Protein AF-A0AAW5V8E1-F1 (afdb_monomer_lite)

Sequence (116 aa):
MQYGVERILTKYLGLWKFAGAVMYVLHEALGLPKEKMIAPIDVNEGRFLLAEIMQGGNFGQYDTRLGSKENEGKLHRYLRMSLRNLRFAKYYPTEALSEPLFRTWFALWKKIHGIR

Secondary structure (DSSP, 8-state):
---HHHHHHHHHTTTHHHHHHHHHHHHHHH---GGG-SS---HHHHHHHHHHHHHH-GGGSS--TT---TT--HHHHHHHHHHHHHTTTTT-HHHHHHHHHHHHHHHHHHHHTT--

Organism: NCBI:txid165179

pLDDT: mean 85.98, std 8.81, range [45.22, 97.62]

Foldseek 3Di:
DPQPPVCVVCVVVVNQQVLLLVQLCCCPVVVDDPVPRSHHHDPVSVVVVNVCCVQQPDLNPNHPPLDDPPPDDPVSVLVSSLVSLVVCCVPRVCRSVVVNVCVVVVVVVCVVVVND

Structure (mmCIF, N/CA/C/O backbone):
data_AF-A0AAW5V8E1-F1
#
_entry.id   AF-A0AAW5V8E1-F1
#
loop_
_atom_site.group_PDB
_atom_site.id
_atom_site.type_symbol
_atom_site.label_atom_id
_atom_site.label_alt_id
_atom_site.label_comp_id
_atom_site.label_asym_id
_atom_site.label_entity_id
_atom_site.label_seq_id
_atom_site.pdbx_PDB_ins_code
_atom_site.Cartn_x
_atom_site.Cartn_y
_atom_site.Cartn_z
_atom_site.occupancy
_atom_site.B_iso_or_equiv
_atom_site.auth_seq_id
_atom_site.auth_comp_id
_atom_site.auth_asym_id
_atom_site.auth_atom_id
_atom_site.pdbx_PDB_model_num
ATOM 1 N N . MET A 1 1 ? -8.833 5.805 26.148 1.00 45.22 1 MET A N 1
ATOM 2 C CA . MET A 1 1 ? -7.778 6.838 26.007 1.00 45.22 1 MET A CA 1
ATOM 3 C C . MET A 1 1 ? -6.537 6.323 25.242 1.00 45.22 1 MET A C 1
ATOM 5 O O . MET A 1 1 ? -5.497 6.958 25.297 1.00 45.22 1 MET A O 1
ATOM 9 N N . GLN A 1 2 ? -6.626 5.221 24.477 1.00 53.66 2 GLN A N 1
ATOM 10 C CA . GLN A 1 2 ? -5.449 4.472 23.988 1.00 53.66 2 GLN A CA 1
ATOM 11 C C . GLN A 1 2 ? -5.006 4.789 22.540 1.00 53.66 2 GLN A C 1
ATOM 13 O O . GLN A 1 2 ? -4.061 4.195 22.051 1.00 53.66 2 GLN A O 1
ATOM 18 N N . TYR A 1 3 ? -5.636 5.755 21.859 1.00 58.44 3 TYR A N 1
ATOM 19 C CA . TYR A 1 3 ? -5.422 6.008 20.419 1.00 58.44 3 TYR A CA 1
ATOM 20 C C . TYR A 1 3 ? -4.812 7.379 20.090 1.00 58.44 3 TYR A C 1
ATOM 22 O O . TYR A 1 3 ? -4.798 7.784 18.933 1.00 58.44 3 TYR A O 1
ATOM 30 N N . GLY A 1 4 ? -4.365 8.150 21.087 1.00 68.81 4 GLY A N 1
ATOM 31 C CA . GLY A 1 4 ? -3.973 9.552 20.886 1.00 68.81 4 GLY A CA 1
ATOM 32 C C . GLY A 1 4 ? -2.763 9.721 19.964 1.00 68.81 4 GLY A C 1
ATOM 33 O O . GLY A 1 4 ? -2.843 10.431 18.966 1.00 68.81 4 GLY A O 1
ATOM 34 N N . VAL A 1 5 ? -1.660 9.040 20.277 1.00 72.12 5 VAL A N 1
ATOM 35 C CA . VAL A 1 5 ? -0.370 9.227 19.590 1.00 72.12 5 VAL A CA 1
ATOM 36 C C . VAL A 1 5 ? -0.358 8.576 18.210 1.00 72.12 5 VAL A C 1
ATOM 38 O O . VAL A 1 5 ? 0.016 9.223 17.235 1.00 72.12 5 VAL A O 1
ATOM 41 N N . GLU A 1 6 ? -0.830 7.333 18.098 1.00 75.69 6 GLU A N 1
ATOM 42 C CA . GLU A 1 6 ? -0.882 6.606 16.822 1.00 75.69 6 GLU A CA 1
ATOM 43 C C . GLU A 1 6 ? -1.738 7.342 15.789 1.00 75.69 6 GLU A C 1
ATOM 45 O O . GLU A 1 6 ? -1.330 7.492 14.637 1.00 75.69 6 GLU A O 1
ATOM 50 N N . ARG A 1 7 ? -2.881 7.892 16.225 1.00 81.31 7 ARG A N 1
ATOM 51 C CA . ARG A 1 7 ? -3.763 8.731 15.406 1.00 81.31 7 ARG A CA 1
ATOM 52 C C . ARG A 1 7 ? -3.102 10.035 14.977 1.00 81.31 7 ARG A C 1
ATOM 54 O O . ARG A 1 7 ? -3.328 10.482 13.856 1.00 81.31 7 ARG A O 1
ATOM 61 N N . ILE A 1 8 ? -2.332 10.679 15.854 1.00 83.00 8 ILE A N 1
ATOM 62 C CA . ILE A 1 8 ? -1.615 11.915 15.513 1.00 83.00 8 ILE A CA 1
ATOM 63 C C . ILE A 1 8 ? -0.537 11.618 14.472 1.00 83.00 8 ILE A C 1
ATOM 65 O O . ILE A 1 8 ? -0.477 12.303 13.454 1.00 83.00 8 ILE A O 1
ATOM 69 N N . LEU A 1 9 ? 0.256 10.566 14.680 1.00 84.31 9 LEU A N 1
ATOM 70 C CA . LEU A 1 9 ? 1.335 10.187 13.775 1.00 84.31 9 LEU A CA 1
ATOM 71 C C . LEU A 1 9 ? 0.806 9.791 12.391 1.00 84.31 9 LEU A C 1
ATOM 73 O O . LEU A 1 9 ? 1.281 10.302 11.380 1.00 84.31 9 LEU A O 1
ATOM 77 N N . THR A 1 10 ? -0.218 8.937 12.326 1.00 83.94 10 THR A N 1
ATOM 78 C CA . THR A 1 10 ? -0.824 8.533 11.044 1.00 83.94 10 THR A CA 1
ATOM 79 C C . THR A 1 10 ? -1.469 9.702 10.312 1.00 83.94 10 THR A C 1
ATOM 81 O O . THR A 1 10 ? -1.410 9.751 9.089 1.00 83.94 10 THR A O 1
ATOM 84 N N . LYS A 1 11 ? -2.046 10.678 11.020 1.00 84.56 11 LYS A N 1
ATOM 85 C CA . LYS A 1 11 ? -2.544 11.908 10.389 1.00 84.56 11 LYS A CA 1
ATOM 86 C C . LYS A 1 11 ? -1.419 12.810 9.893 1.00 84.56 11 LYS A C 1
ATOM 88 O O . LYS A 1 11 ? -1.515 13.309 8.779 1.00 84.56 11 LYS A O 1
ATOM 93 N N . TYR A 1 12 ? -0.367 12.991 10.689 1.00 86.12 12 TYR A N 1
ATOM 94 C CA . TYR A 1 12 ? 0.798 13.795 10.320 1.00 86.12 12 TYR A CA 1
ATOM 95 C C . TYR A 1 12 ? 1.492 13.251 9.064 1.00 86.12 12 TYR A C 1
ATOM 97 O O . TYR A 1 12 ? 1.871 14.016 8.186 1.00 86.12 12 TYR A O 1
ATOM 105 N N . LEU A 1 13 ? 1.583 11.924 8.946 1.00 85.44 13 LEU A N 1
ATOM 106 C CA . LEU A 1 13 ? 2.161 11.243 7.787 1.00 85.44 13 LEU A CA 1
ATOM 107 C C . LEU A 1 13 ? 1.194 11.106 6.594 1.00 85.44 13 LEU A C 1
ATOM 109 O O . LEU A 1 13 ? 1.595 10.580 5.563 1.00 85.44 13 LEU A O 1
ATOM 113 N N . GLY A 1 14 ? -0.071 11.529 6.714 1.00 84.94 14 GLY A N 1
ATOM 114 C CA . GLY A 1 14 ? -1.090 11.367 5.662 1.00 84.94 14 GLY A CA 1
ATOM 115 C C . GLY A 1 14 ? -1.694 9.957 5.541 1.00 84.94 14 GLY A C 1
ATOM 116 O O . GLY A 1 14 ? -2.601 9.736 4.744 1.00 84.94 14 GLY A O 1
ATOM 117 N N . LEU A 1 15 ? -1.278 9.021 6.395 1.00 88.94 15 LEU A N 1
ATOM 118 C CA . LEU A 1 15 ? -1.635 7.600 6.357 1.00 88.94 15 LEU A CA 1
ATOM 119 C C . LEU A 1 15 ? -3.008 7.268 6.955 1.00 88.94 15 LEU A C 1
ATOM 121 O O . LEU A 1 15 ? -3.426 6.115 6.912 1.00 88.94 15 LEU A O 1
ATOM 125 N N . TRP A 1 16 ? -3.727 8.232 7.537 1.00 89.81 16 TRP A N 1
ATOM 126 C CA . TRP A 1 16 ? -4.985 7.959 8.251 1.00 89.81 16 TRP A CA 1
ATOM 127 C C . TRP A 1 16 ? -6.038 7.261 7.376 1.00 89.81 16 TRP A C 1
ATOM 129 O O . TRP A 1 16 ? -6.719 6.339 7.822 1.00 89.81 16 TRP A O 1
ATOM 139 N N . LYS A 1 17 ? -6.132 7.671 6.108 1.00 89.31 17 LYS A N 1
ATOM 140 C CA . LYS A 1 17 ? -7.047 7.082 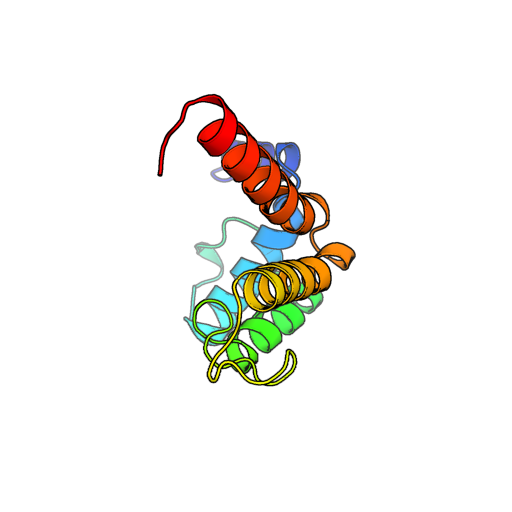5.127 1.00 89.31 17 LYS A CA 1
ATOM 141 C C . LYS A 1 17 ? -6.635 5.654 4.750 1.00 89.31 17 LYS A C 1
ATOM 143 O O . LYS A 1 17 ? -7.467 4.753 4.721 1.00 89.31 17 LYS A O 1
ATOM 148 N N . PHE A 1 18 ? -5.338 5.443 4.522 1.00 90.94 18 PHE A N 1
ATOM 149 C CA . PHE A 1 18 ? -4.777 4.122 4.240 1.00 90.94 18 PHE A CA 1
ATOM 150 C C . PHE A 1 18 ? -4.964 3.163 5.422 1.00 90.94 18 PHE A C 1
ATOM 152 O O . PHE A 1 18 ? -5.370 2.020 5.236 1.00 90.94 18 PHE A O 1
ATOM 159 N N . ALA A 1 19 ? -4.756 3.643 6.651 1.00 93.31 19 ALA A N 1
ATOM 160 C CA . ALA A 1 19 ? -4.978 2.863 7.861 1.00 93.31 19 ALA A CA 1
ATOM 161 C C . ALA A 1 19 ? -6.427 2.360 7.950 1.00 93.31 19 ALA A C 1
ATOM 163 O O . ALA A 1 19 ? -6.634 1.182 8.226 1.00 93.31 19 ALA A O 1
ATOM 164 N N . GLY A 1 20 ? -7.424 3.198 7.643 1.00 94.38 20 GLY A N 1
ATOM 165 C CA . GLY A 1 20 ? -8.831 2.777 7.609 1.00 94.38 20 GLY A CA 1
ATOM 166 C C . GLY A 1 20 ? -9.128 1.693 6.564 1.00 94.38 20 GLY A C 1
ATOM 167 O O . GLY A 1 20 ? -9.869 0.749 6.851 1.00 94.38 20 GLY A O 1
ATOM 168 N N . ALA A 1 21 ? -8.498 1.770 5.388 1.00 95.75 21 ALA A N 1
ATOM 169 C CA . ALA A 1 21 ? -8.589 0.736 4.356 1.00 95.75 21 ALA A CA 1
ATOM 170 C C . ALA A 1 21 ? -7.955 -0.591 4.807 1.00 95.75 21 ALA A C 1
ATOM 172 O O . ALA A 1 21 ? -8.525 -1.662 4.606 1.00 95.75 21 ALA A O 1
ATOM 173 N N . VAL A 1 22 ? -6.795 -0.531 5.470 1.00 95.50 22 VAL A N 1
ATOM 174 C CA . VAL A 1 22 ? -6.140 -1.714 6.047 1.00 95.50 22 VAL A CA 1
ATOM 175 C C . VAL A 1 22 ? -7.006 -2.327 7.147 1.00 95.50 22 VAL A C 1
ATOM 177 O O . VAL A 1 22 ? -7.158 -3.545 7.176 1.00 95.50 22 VAL A O 1
ATOM 180 N N . MET A 1 23 ? -7.635 -1.519 8.009 1.00 96.94 23 MET A N 1
ATOM 181 C CA . MET A 1 23 ? -8.545 -2.031 9.043 1.00 96.94 23 MET A CA 1
ATOM 182 C C . MET A 1 23 ? -9.723 -2.805 8.441 1.00 96.94 23 MET A C 1
ATOM 184 O O . MET A 1 23 ? -10.092 -3.842 8.986 1.00 96.94 23 MET A O 1
ATOM 188 N N . TYR A 1 24 ? -10.268 -2.362 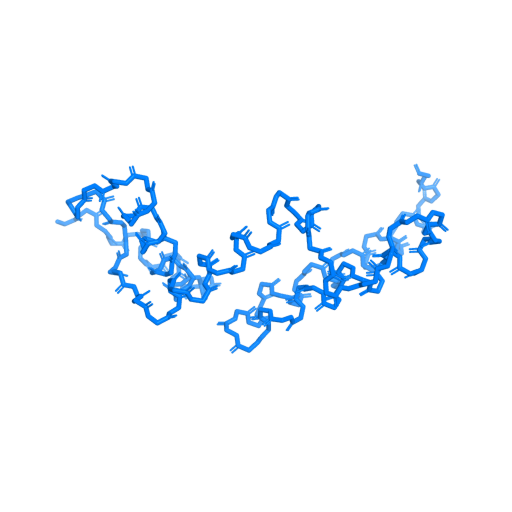7.301 1.00 97.38 24 TYR A N 1
ATOM 189 C CA . TYR A 1 24 ? -11.274 -3.130 6.559 1.00 97.38 24 TYR A CA 1
ATOM 190 C C . TYR A 1 24 ? -10.733 -4.494 6.116 1.00 97.38 24 TYR A C 1
ATOM 192 O O . TYR A 1 24 ? -11.351 -5.515 6.391 1.00 97.38 24 TYR A O 1
ATOM 200 N N . VAL A 1 25 ? -9.563 -4.531 5.466 1.00 97.38 25 VAL A N 1
ATOM 201 C CA . VAL A 1 25 ? -8.958 -5.785 4.982 1.00 97.38 25 VAL A CA 1
ATOM 202 C C . VAL A 1 25 ? -8.696 -6.752 6.136 1.00 97.38 25 VAL A C 1
ATOM 204 O O . VAL A 1 25 ? -9.030 -7.929 6.038 1.00 97.38 25 VAL A O 1
ATOM 2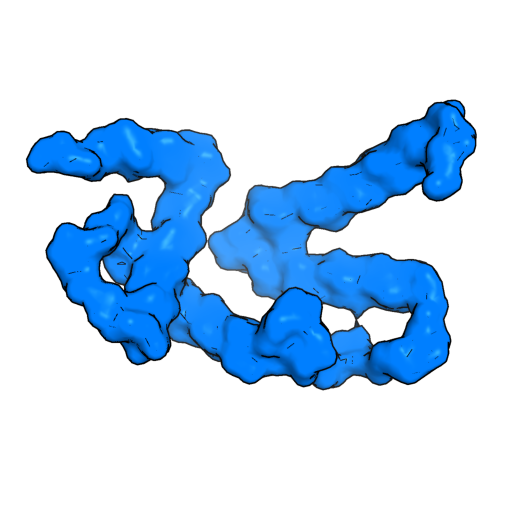07 N N . LEU A 1 26 ? -8.128 -6.266 7.243 1.00 97.62 26 LEU A N 1
ATOM 208 C CA . LEU A 1 26 ? -7.851 -7.091 8.419 1.00 97.62 26 LEU A CA 1
ATOM 209 C C . LEU A 1 26 ? -9.142 -7.614 9.064 1.00 97.62 26 LEU A C 1
ATOM 211 O O . LEU A 1 26 ? -9.171 -8.756 9.517 1.00 97.62 26 LEU A O 1
ATOM 215 N N . HIS A 1 27 ? -10.204 -6.806 9.100 1.00 97.31 27 HIS A N 1
ATOM 216 C CA . HIS A 1 27 ? -11.500 -7.228 9.627 1.00 97.31 27 HIS A CA 1
ATOM 217 C C . HIS A 1 27 ? -12.144 -8.304 8.750 1.00 97.31 27 HIS A C 1
ATOM 219 O O . HIS A 1 27 ? -12.482 -9.376 9.243 1.00 97.31 27 HIS A O 1
ATOM 225 N N . GLU A 1 28 ? -12.263 -8.035 7.452 1.00 97.12 28 GLU A N 1
ATOM 226 C CA . GLU A 1 28 ? -13.018 -8.871 6.517 1.00 97.12 28 GLU A CA 1
ATOM 227 C C . GLU A 1 28 ? -12.269 -10.147 6.122 1.00 97.12 28 GLU A C 1
ATOM 229 O O . GLU A 1 28 ? -12.875 -11.210 6.031 1.00 97.12 28 GLU A O 1
ATOM 234 N N . ALA A 1 29 ? -10.956 -10.067 5.881 1.00 96.25 29 ALA A N 1
ATOM 235 C CA . ALA A 1 29 ? -10.177 -11.206 5.394 1.00 96.25 29 ALA A CA 1
ATOM 236 C C . ALA A 1 29 ? -9.507 -12.006 6.520 1.00 96.25 29 ALA A C 1
ATOM 238 O O . ALA A 1 29 ? -9.298 -13.207 6.365 1.00 96.25 29 ALA A O 1
ATOM 239 N N . LEU A 1 30 ? -9.149 -11.356 7.635 1.00 96.25 30 LEU A N 1
ATOM 240 C CA . LEU A 1 30 ? -8.398 -11.982 8.735 1.00 96.25 30 LEU A CA 1
ATOM 241 C C . LEU A 1 30 ? -9.178 -12.043 10.058 1.00 96.25 30 LEU A C 1
ATOM 243 O O . LEU A 1 30 ? -8.644 -12.533 11.052 1.00 96.25 30 LEU A O 1
ATOM 247 N N . GLY A 1 31 ? -10.424 -11.560 10.093 1.00 96.50 31 GLY A N 1
ATOM 248 C CA . GLY A 1 31 ? -11.284 -11.641 11.274 1.00 96.50 31 GLY A CA 1
ATOM 249 C C . GLY A 1 31 ? -10.843 -10.756 12.442 1.00 96.50 31 GLY A C 1
ATOM 250 O O . GLY A 1 31 ? -11.134 -11.083 13.593 1.00 96.50 31 GLY A O 1
ATOM 251 N N . LEU A 1 32 ? -10.122 -9.654 12.189 1.00 97.00 32 LEU A N 1
ATOM 252 C CA . LEU A 1 32 ? -9.679 -8.738 13.245 1.00 97.00 32 LEU A CA 1
ATOM 253 C C . LEU A 1 32 ? -10.893 -8.161 14.008 1.00 97.00 32 LEU A C 1
ATOM 255 O O . LEU A 1 32 ? -11.724 -7.488 13.391 1.00 97.00 32 LEU A O 1
ATOM 259 N N . PRO A 1 33 ? -11.001 -8.356 15.337 1.00 95.50 33 PRO A N 1
ATOM 260 C CA . PRO A 1 33 ? -12.084 -7.781 16.134 1.00 95.50 33 PRO A CA 1
ATOM 261 C C . PRO A 1 33 ? -12.051 -6.248 16.142 1.00 95.50 33 PRO A C 1
ATOM 263 O O . PRO A 1 33 ? -10.975 -5.642 16.123 1.00 95.50 33 PRO A O 1
ATOM 266 N N . LYS A 1 34 ? -13.225 -5.606 16.214 1.00 91.88 34 LYS A N 1
ATOM 267 C CA . LYS A 1 34 ? -13.353 -4.137 16.147 1.00 91.88 34 LYS A CA 1
ATOM 268 C C . LYS A 1 34 ? -12.660 -3.427 17.307 1.00 91.88 34 LYS A C 1
ATOM 270 O O . LYS A 1 34 ? -12.182 -2.307 17.163 1.00 91.88 34 LYS A O 1
ATOM 275 N N . GLU A 1 35 ? -12.544 -4.105 18.438 1.00 92.06 35 GLU A N 1
ATOM 276 C CA . GLU A 1 35 ? -11.934 -3.602 19.666 1.00 92.06 35 GLU A CA 1
ATOM 277 C C . GLU A 1 35 ? -10.413 -3.453 19.530 1.00 92.06 35 GLU A C 1
ATOM 279 O O . GLU A 1 35 ? -9.798 -2.723 20.304 1.00 92.06 35 GLU A O 1
ATOM 284 N N . LYS A 1 36 ? -9.806 -4.127 18.541 1.00 91.81 36 LYS A N 1
ATOM 285 C CA . LYS A 1 36 ? -8.367 -4.079 18.242 1.00 91.81 36 LYS A CA 1
ATOM 286 C C . LYS A 1 36 ? -8.014 -3.095 17.121 1.00 91.81 36 LYS A C 1
ATOM 288 O O . LYS A 1 36 ? -6.873 -3.076 16.666 1.00 91.81 36 LYS A O 1
ATOM 293 N N . MET A 1 37 ? -8.976 -2.310 16.636 1.00 91.12 37 MET A N 1
ATOM 294 C CA . MET A 1 37 ? -8.757 -1.380 15.530 1.00 91.12 37 MET A CA 1
ATOM 295 C C . MET A 1 37 ? -8.049 -0.108 15.990 1.00 91.12 37 MET A C 1
ATOM 297 O O . MET A 1 37 ? -8.506 0.573 16.902 1.00 91.12 37 MET A O 1
ATOM 301 N N . ILE A 1 38 ? -6.973 0.256 15.292 1.00 90.88 38 ILE A N 1
ATOM 302 C CA . ILE A 1 38 ? -6.215 1.498 15.538 1.00 90.88 38 ILE A CA 1
ATOM 303 C C . ILE A 1 38 ? -6.778 2.705 14.768 1.00 90.88 38 ILE A C 1
ATOM 305 O O . ILE A 1 38 ? -6.467 3.858 15.068 1.00 90.88 38 ILE A O 1
ATOM 309 N N . ALA A 1 39 ? -7.627 2.442 13.773 1.00 91.62 39 ALA A N 1
ATOM 310 C CA . ALA A 1 39 ? -8.323 3.429 12.959 1.00 91.62 39 ALA A CA 1
ATOM 311 C C . ALA A 1 39 ? -9.762 2.953 12.683 1.00 91.62 39 ALA A C 1
ATOM 313 O O . ALA A 1 39 ? -10.015 1.748 12.664 1.00 91.62 39 ALA A O 1
ATOM 314 N N . PRO A 1 40 ? -10.729 3.859 12.467 1.00 92.69 40 PRO A N 1
ATOM 315 C CA . PRO A 1 40 ? -12.052 3.459 12.006 1.00 92.69 40 PRO A CA 1
ATOM 316 C C . PRO A 1 40 ? -11.953 2.797 10.626 1.00 92.69 40 PRO A C 1
ATOM 318 O O . PRO A 1 40 ? -11.156 3.218 9.788 1.00 92.69 40 PRO A O 1
ATOM 321 N N . ILE A 1 41 ? -12.780 1.779 10.394 1.00 95.44 41 ILE A N 1
ATOM 322 C CA . ILE A 1 41 ? -12.878 1.103 9.096 1.00 95.44 41 ILE A CA 1
ATOM 323 C C . ILE A 1 41 ? -13.337 2.097 8.026 1.00 95.44 41 ILE A C 1
ATOM 325 O O . ILE A 1 41 ? -14.356 2.767 8.201 1.00 95.44 41 ILE A O 1
ATOM 329 N N . ASP A 1 42 ? -12.639 2.115 6.890 1.00 95.38 42 ASP A N 1
ATOM 330 C CA . ASP A 1 42 ? -13.119 2.740 5.656 1.00 95.38 42 ASP A CA 1
ATOM 331 C C . ASP A 1 42 ? -13.514 1.647 4.657 1.00 95.38 42 ASP A C 1
ATOM 333 O O . ASP A 1 42 ? -12.666 0.965 4.083 1.00 95.38 42 ASP A O 1
ATOM 337 N N . VAL A 1 43 ? -14.821 1.455 4.472 1.00 95.44 43 VAL A N 1
ATOM 338 C CA . VAL A 1 43 ? -15.365 0.380 3.628 1.00 95.44 43 VAL A CA 1
ATOM 339 C C . VAL A 1 43 ? -15.068 0.610 2.148 1.00 95.44 43 VAL A C 1
ATOM 341 O O . VAL A 1 43 ? -14.792 -0.346 1.426 1.00 95.44 43 VAL A O 1
ATOM 344 N N . ASN A 1 44 ? -15.123 1.856 1.676 1.00 94.12 44 ASN A N 1
ATOM 345 C CA . ASN A 1 44 ? -14.944 2.155 0.255 1.00 94.12 44 ASN A CA 1
ATOM 346 C C . ASN A 1 44 ? -13.489 1.926 -0.153 1.00 94.12 44 ASN A C 1
ATOM 348 O O . ASN A 1 44 ? -13.205 1.214 -1.117 1.00 94.12 44 ASN A O 1
ATOM 352 N N . GLU A 1 45 ? -12.572 2.484 0.631 1.00 93.69 45 GLU A N 1
ATOM 353 C CA . GLU A 1 45 ? -11.136 2.325 0.423 1.00 93.69 45 GLU A CA 1
ATOM 354 C C . GLU A 1 45 ? -10.689 0.887 0.690 1.00 93.69 45 GLU A C 1
ATOM 356 O O . GLU A 1 45 ? -9.885 0.326 -0.050 1.00 93.69 45 GLU A O 1
ATOM 361 N N . GLY A 1 46 ? -11.267 0.254 1.708 1.00 95.56 46 GLY A N 1
ATOM 362 C CA . GLY A 1 46 ? -11.010 -1.129 2.065 1.00 95.56 46 GLY A CA 1
ATOM 363 C C . GLY A 1 46 ? -11.407 -2.129 0.985 1.00 95.56 46 GLY A C 1
ATOM 364 O O . GLY A 1 46 ? -10.635 -3.037 0.682 1.00 95.56 46 GLY A O 1
ATOM 365 N N . ARG A 1 47 ? -12.579 -1.958 0.359 1.00 95.88 47 ARG A N 1
ATOM 366 C CA . ARG A 1 47 ? -13.005 -2.794 -0.778 1.00 95.88 47 ARG A CA 1
ATOM 367 C C . ARG A 1 47 ? -12.064 -2.648 -1.963 1.00 95.88 47 ARG A C 1
ATOM 369 O O . ARG A 1 47 ? -11.697 -3.654 -2.566 1.00 95.88 47 ARG A O 1
ATOM 376 N N . PHE A 1 48 ? -11.663 -1.416 -2.274 1.00 93.12 48 PHE A N 1
ATOM 377 C CA . PHE A 1 48 ? -10.680 -1.151 -3.319 1.00 93.12 48 PHE A CA 1
ATOM 378 C C . PHE A 1 48 ? -9.341 -1.839 -3.010 1.00 93.12 48 PHE A C 1
ATOM 380 O O . PHE A 1 48 ? -8.822 -2.578 -3.845 1.00 93.12 48 PHE A O 1
ATOM 387 N N . LEU A 1 49 ? -8.821 -1.670 -1.791 1.00 93.50 49 LEU A N 1
ATOM 388 C CA . LEU A 1 49 ? -7.563 -2.277 -1.366 1.00 93.50 49 LEU A CA 1
ATOM 389 C C . LEU A 1 49 ? -7.627 -3.810 -1.395 1.00 93.50 49 LEU A C 1
ATOM 391 O O . LEU A 1 49 ? -6.707 -4.451 -1.898 1.00 93.50 49 LEU A O 1
ATOM 395 N N . LEU A 1 50 ? -8.716 -4.402 -0.898 1.00 95.00 50 LEU A N 1
ATOM 396 C CA . LEU A 1 50 ? -8.920 -5.849 -0.924 1.00 95.00 50 LEU A CA 1
ATOM 397 C C . LEU A 1 50 ? -8.955 -6.380 -2.361 1.00 95.00 50 LEU A C 1
ATOM 399 O O . LEU A 1 50 ? -8.323 -7.392 -2.648 1.00 95.00 50 LEU A O 1
ATOM 403 N N . ALA A 1 51 ? -9.643 -5.687 -3.273 1.00 93.19 51 ALA A N 1
ATOM 404 C CA . ALA A 1 51 ? -9.675 -6.061 -4.684 1.00 93.19 51 ALA A CA 1
ATOM 405 C C . ALA A 1 51 ? -8.273 -6.021 -5.316 1.00 93.19 51 ALA A C 1
ATOM 407 O O . ALA A 1 51 ? -7.887 -6.964 -6.007 1.00 93.19 51 ALA A O 1
ATOM 408 N N . GLU A 1 52 ? -7.479 -4.986 -5.026 1.00 90.75 52 GLU A N 1
ATOM 409 C CA . GLU A 1 52 ? -6.091 -4.901 -5.493 1.00 90.75 52 GLU A CA 1
ATOM 410 C C . GLU A 1 52 ? -5.202 -6.012 -4.906 1.00 90.75 52 GLU A C 1
ATOM 412 O O . GLU A 1 52 ? -4.365 -6.555 -5.626 1.00 90.75 52 GLU A O 1
ATOM 417 N N . ILE A 1 53 ? -5.399 -6.408 -3.641 1.00 92.56 53 ILE A N 1
ATOM 418 C CA . ILE A 1 53 ? -4.685 -7.540 -3.022 1.00 92.56 53 ILE A CA 1
ATOM 419 C C . ILE A 1 53 ? -5.062 -8.857 -3.703 1.00 92.56 53 ILE A C 1
ATOM 421 O O . ILE A 1 53 ? -4.176 -9.621 -4.085 1.00 92.56 53 ILE A O 1
ATOM 425 N N . MET A 1 54 ? -6.359 -9.114 -3.887 1.00 93.25 54 MET A N 1
ATOM 426 C CA . MET A 1 54 ? -6.855 -10.348 -4.504 1.00 93.25 54 MET A CA 1
ATOM 427 C C . MET A 1 54 ? -6.400 -10.481 -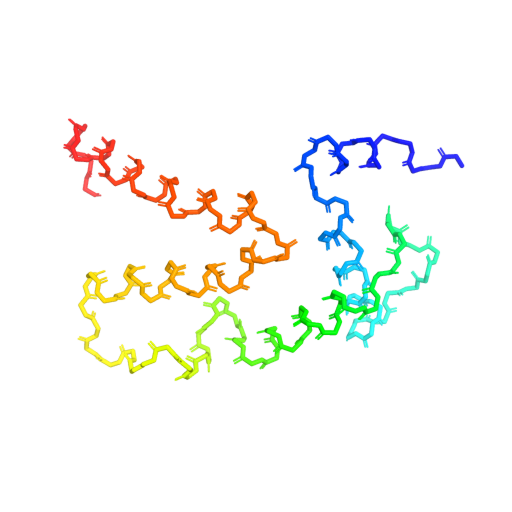5.957 1.00 93.25 54 MET A C 1
ATOM 429 O O . MET A 1 54 ? -6.069 -11.576 -6.404 1.00 93.25 54 MET A O 1
ATOM 433 N N . GLN A 1 55 ? -6.353 -9.369 -6.692 1.00 89.62 55 GLN A N 1
ATOM 434 C CA . GLN A 1 55 ? -5.955 -9.370 -8.095 1.00 89.62 55 GLN A CA 1
ATOM 435 C C . GLN A 1 55 ? -4.433 -9.338 -8.289 1.00 89.62 55 GLN A C 1
ATOM 437 O O . GLN A 1 55 ? -3.908 -9.978 -9.198 1.00 89.62 55 GLN A O 1
ATOM 442 N N . GLY A 1 56 ? -3.708 -8.573 -7.472 1.00 86.00 56 GLY A N 1
ATOM 443 C CA . GLY A 1 56 ? -2.262 -8.420 -7.605 1.00 86.00 56 GLY A CA 1
ATOM 444 C C . GLY A 1 56 ? -1.463 -9.543 -6.944 1.00 86.00 56 GLY A C 1
ATOM 445 O O . GLY A 1 56 ? -0.373 -9.897 -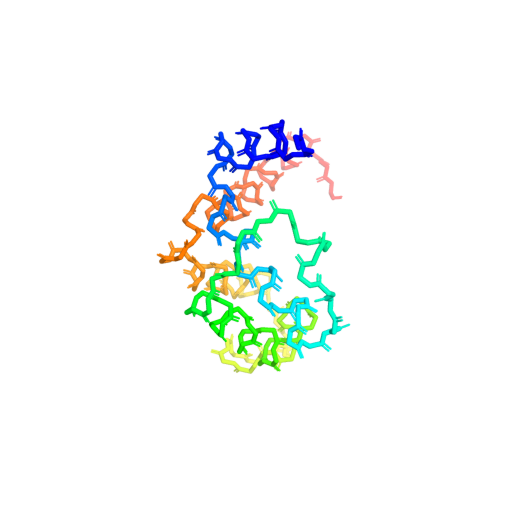7.411 1.00 86.00 56 GLY A O 1
ATOM 446 N N . GLY A 1 57 ? -1.991 -10.097 -5.852 1.00 86.19 57 GLY A N 1
ATOM 447 C CA . GLY A 1 57 ? -1.277 -10.981 -4.941 1.00 86.19 57 GLY A CA 1
ATOM 448 C C . GLY A 1 57 ? 0.036 -10.367 -4.439 1.00 86.19 57 GLY A C 1
ATOM 449 O O . GLY A 1 57 ? 0.196 -9.144 -4.394 1.00 86.19 57 GLY A O 1
ATOM 450 N N . ASN A 1 58 ? 1.005 -11.207 -4.064 1.00 85.50 58 ASN A N 1
ATOM 451 C CA . ASN A 1 58 ? 2.250 -10.745 -3.444 1.00 85.50 58 ASN A CA 1
ATOM 452 C C . ASN A 1 58 ? 3.029 -9.784 -4.365 1.00 85.50 58 ASN A C 1
ATOM 454 O O . ASN A 1 58 ? 3.553 -10.194 -5.397 1.00 85.50 58 ASN A O 1
ATOM 458 N N . PHE A 1 59 ? 3.079 -8.492 -4.029 1.00 75.81 59 PHE A N 1
ATOM 459 C CA . PHE A 1 59 ? 3.726 -7.442 -4.830 1.00 75.81 59 PHE A CA 1
ATOM 460 C C . PHE A 1 59 ? 3.328 -7.412 -6.320 1.00 75.81 59 PHE A C 1
ATOM 462 O O . PHE A 1 59 ? 4.144 -7.082 -7.187 1.00 75.81 59 PHE A O 1
ATOM 469 N N . GLY A 1 60 ? 2.079 -7.733 -6.664 1.00 79.94 60 GLY A N 1
ATOM 470 C CA . GLY A 1 60 ? 1.665 -7.761 -8.071 1.00 79.94 60 GLY A CA 1
ATOM 471 C C . GLY A 1 60 ? 2.285 -8.924 -8.856 1.00 79.94 60 GLY A C 1
ATOM 472 O O . GLY A 1 60 ? 2.317 -8.879 -10.086 1.00 79.94 60 GLY A O 1
ATOM 473 N N . GLN A 1 61 ? 2.829 -9.947 -8.184 1.00 81.38 61 GLN A N 1
ATOM 474 C CA . GLN A 1 61 ? 3.381 -11.153 -8.810 1.00 81.38 61 GLN A CA 1
ATOM 475 C C . GLN A 1 61 ? 2.342 -11.871 -9.672 1.00 81.38 61 GLN A C 1
ATOM 477 O O . GLN A 1 61 ? 2.700 -12.394 -10.726 1.00 81.38 61 GLN A O 1
ATOM 482 N N . TYR A 1 62 ? 1.071 -11.809 -9.287 1.00 83.56 62 TYR A N 1
ATOM 483 C CA . TYR A 1 62 ? -0.027 -12.448 -10.006 1.00 83.56 62 TYR A CA 1
ATOM 484 C C . TYR A 1 62 ? -0.842 -11.458 -10.850 1.00 83.56 62 TYR A C 1
ATOM 486 O O . TYR A 1 62 ? -1.711 -11.878 -11.604 1.00 83.56 62 TYR A O 1
ATOM 494 N N . ASP A 1 63 ? -0.513 -10.159 -10.808 1.00 85.44 63 ASP A N 1
ATOM 495 C CA . ASP A 1 63 ? -1.183 -9.159 -11.644 1.00 85.44 63 ASP A CA 1
ATOM 496 C C . ASP A 1 63 ? -0.854 -9.392 -13.128 1.00 85.44 63 ASP A C 1
ATOM 498 O O . ASP A 1 63 ? 0.320 -9.350 -13.522 1.00 85.44 63 ASP A O 1
ATOM 502 N N . THR A 1 64 ? -1.892 -9.621 -13.932 1.00 83.38 64 THR A N 1
ATOM 503 C CA . THR A 1 64 ? -1.836 -9.818 -15.389 1.00 83.38 64 THR A CA 1
ATOM 504 C C . THR A 1 64 ? -2.161 -8.542 -16.175 1.00 83.38 64 THR A C 1
ATOM 506 O O . THR A 1 64 ? -1.924 -8.480 -17.378 1.00 83.38 64 THR A O 1
ATOM 509 N N . ARG A 1 65 ? -2.641 -7.477 -15.512 1.00 84.88 65 ARG A N 1
ATOM 510 C CA . ARG A 1 65 ? -3.110 -6.228 -16.150 1.00 84.88 65 ARG A CA 1
ATOM 511 C C . ARG A 1 65 ? -1.986 -5.332 -16.677 1.00 84.88 65 ARG A C 1
ATOM 513 O O . ARG A 1 65 ? -2.265 -4.268 -17.221 1.00 84.88 65 ARG A O 1
ATOM 520 N N . LEU A 1 66 ? -0.730 -5.679 -16.410 1.00 77.12 66 LEU A N 1
ATOM 521 C CA . LEU A 1 66 ? 0.440 -4.834 -16.666 1.00 77.12 66 LEU A CA 1
ATOM 522 C C . LEU A 1 66 ? 1.431 -5.473 -17.657 1.00 77.12 66 LEU A C 1
ATOM 524 O O . LEU A 1 66 ? 2.591 -5.076 -17.700 1.00 77.12 66 LEU A O 1
ATOM 528 N N . GLY A 1 67 ? 0.967 -6.441 -18.452 1.00 75.06 67 GLY A N 1
ATOM 529 C CA . GLY A 1 67 ? 1.752 -7.095 -19.500 1.00 75.06 67 GLY A CA 1
ATOM 530 C C . GLY A 1 67 ? 2.493 -8.355 -19.041 1.00 75.06 67 GLY A C 1
ATOM 531 O O . GLY A 1 67 ? 2.514 -8.697 -17.856 1.00 75.06 67 GLY A O 1
ATOM 532 N N . SER A 1 68 ? 3.082 -9.061 -20.012 1.00 76.31 68 SER A N 1
ATOM 533 C CA . SER A 1 68 ? 3.851 -10.284 -19.757 1.00 76.31 68 SER A CA 1
ATOM 534 C C . SER A 1 68 ? 5.130 -9.985 -18.972 1.00 76.31 68 SER A C 1
ATOM 536 O O . SER A 1 68 ? 5.815 -8.990 -19.215 1.00 76.31 68 SER A O 1
ATOM 538 N N . LYS A 1 69 ? 5.449 -10.876 -18.029 1.00 78.44 69 LYS A N 1
ATOM 539 C CA . LYS A 1 69 ? 6.688 -10.857 -17.232 1.00 78.44 69 LYS A CA 1
ATOM 540 C C . LYS A 1 69 ? 7.786 -11.713 -17.866 1.00 78.44 69 LYS A C 1
ATOM 542 O O . LYS A 1 69 ? 8.914 -11.717 -17.378 1.00 78.44 69 LYS A O 1
ATOM 547 N N . GLU A 1 70 ? 7.465 -12.441 -18.933 1.00 78.00 70 GLU A N 1
ATOM 548 C CA . GLU A 1 70 ? 8.409 -13.305 -19.635 1.00 78.00 70 GLU A CA 1
ATOM 549 C C . GLU A 1 70 ? 9.445 -12.461 -20.382 1.00 78.00 70 GLU A C 1
ATOM 551 O O . GLU A 1 70 ? 9.096 -11.525 -21.099 1.00 78.00 70 GLU A O 1
ATOM 556 N N . ASN A 1 71 ? 10.731 -12.777 -20.190 1.00 80.06 71 ASN A N 1
ATOM 557 C CA . ASN A 1 71 ? 11.864 -12.073 -20.806 1.00 80.06 71 ASN A CA 1
ATOM 558 C C . ASN A 1 71 ? 11.832 -10.537 -20.625 1.00 80.06 71 ASN A C 1
ATOM 560 O O . ASN A 1 71 ? 12.285 -9.778 -21.483 1.00 80.06 71 ASN A O 1
ATOM 564 N N . GLU A 1 72 ? 11.299 -10.063 -19.494 1.00 83.25 72 GLU A N 1
ATOM 565 C CA . GLU A 1 72 ? 11.098 -8.638 -19.240 1.00 83.25 72 GLU A CA 1
ATOM 566 C C . GLU A 1 72 ? 12.427 -7.870 -19.064 1.00 83.25 72 GLU A C 1
ATOM 568 O O . GLU A 1 72 ? 13.224 -8.134 -18.161 1.00 83.25 72 GLU A O 1
ATOM 573 N N . GLY A 1 73 ? 12.646 -6.847 -19.899 1.00 84.19 73 GLY A N 1
ATOM 574 C CA . GLY A 1 73 ? 13.785 -5.933 -19.779 1.00 84.19 73 GLY A CA 1
ATOM 575 C C . GLY A 1 73 ? 13.701 -5.007 -18.554 1.00 84.19 73 GLY A C 1
ATOM 576 O O . GLY A 1 73 ? 12.621 -4.684 -18.061 1.00 84.19 73 GLY A O 1
ATOM 577 N N . LYS A 1 74 ? 14.852 -4.501 -18.080 1.00 83.38 74 LYS A N 1
ATOM 578 C CA . LYS A 1 74 ? 14.942 -3.650 -16.868 1.00 83.38 74 LYS A CA 1
ATOM 579 C C . LYS A 1 74 ? 14.051 -2.402 -16.923 1.00 83.38 74 LYS A C 1
ATOM 581 O O . LYS A 1 74 ? 13.462 -2.037 -15.908 1.00 83.38 74 LYS A O 1
ATOM 586 N N . LEU A 1 75 ? 13.957 -1.761 -18.090 1.00 82.06 75 LEU A N 1
ATOM 587 C CA . LEU A 1 75 ? 13.127 -0.571 -18.287 1.00 82.06 75 LEU A CA 1
ATOM 588 C C . LEU A 1 75 ? 11.634 -0.909 -18.235 1.00 82.06 75 LEU A C 1
ATOM 590 O O . LEU A 1 75 ? 10.889 -0.232 -17.534 1.00 82.06 75 LEU A O 1
ATOM 594 N N . HIS A 1 76 ? 11.217 -1.979 -18.920 1.00 83.38 76 HIS A N 1
ATOM 595 C CA . HIS A 1 76 ? 9.830 -2.441 -18.887 1.00 83.38 76 HIS A CA 1
ATOM 596 C C . HIS A 1 76 ? 9.419 -2.797 -17.454 1.00 83.38 76 HIS A C 1
ATOM 598 O O . HIS A 1 76 ? 8.439 -2.249 -16.960 1.00 83.38 76 HIS A O 1
ATOM 604 N N . ARG A 1 77 ? 10.259 -3.546 -16.724 1.00 83.31 77 ARG A N 1
ATOM 605 C CA . ARG A 1 77 ? 10.042 -3.850 -15.302 1.00 83.31 77 ARG A CA 1
ATOM 606 C C . ARG A 1 77 ? 9.894 -2.596 -14.448 1.00 83.31 77 ARG A C 1
ATOM 608 O O . ARG A 1 77 ? 9.004 -2.537 -13.602 1.00 83.31 77 ARG A O 1
ATOM 615 N N . TYR A 1 78 ? 10.766 -1.608 -14.643 1.00 82.38 78 TYR A N 1
ATOM 616 C CA . TYR A 1 78 ? 10.713 -0.352 -13.899 1.00 82.38 78 TYR A CA 1
ATOM 617 C C . TYR A 1 78 ? 9.389 0.384 -14.148 1.00 82.38 78 TYR A C 1
ATOM 619 O O . TYR A 1 78 ? 8.667 0.670 -13.195 1.00 82.38 78 TYR A O 1
ATOM 627 N N . LEU A 1 79 ? 9.029 0.605 -15.417 1.00 81.94 79 LEU A N 1
ATOM 628 C CA . LEU A 1 79 ? 7.786 1.279 -15.796 1.00 81.94 79 LEU A CA 1
ATOM 629 C C . LEU A 1 79 ? 6.558 0.512 -15.307 1.00 81.94 79 LEU A C 1
ATOM 631 O O . LEU A 1 79 ? 5.650 1.111 -14.742 1.00 81.94 79 LEU A O 1
ATOM 635 N N . ARG A 1 80 ? 6.554 -0.816 -15.443 1.00 85.56 80 ARG A N 1
ATOM 636 C CA . ARG A 1 80 ? 5.483 -1.693 -14.972 1.00 85.56 80 ARG A CA 1
ATOM 637 C C . ARG A 1 80 ? 5.253 -1.556 -13.468 1.00 85.56 80 ARG A C 1
ATOM 639 O O . ARG A 1 80 ? 4.116 -1.417 -13.022 1.00 85.56 80 ARG A O 1
ATOM 646 N N . MET A 1 81 ? 6.329 -1.577 -12.679 1.00 81.56 81 MET A N 1
ATOM 647 C CA . MET A 1 81 ? 6.258 -1.405 -11.225 1.00 81.56 81 MET A CA 1
ATOM 648 C C . MET A 1 81 ? 5.788 0.002 -10.835 1.00 81.56 81 MET A C 1
ATOM 650 O O . MET A 1 81 ? 4.967 0.132 -9.930 1.00 81.56 81 MET A O 1
ATOM 654 N N . SER A 1 82 ? 6.251 1.039 -11.535 1.00 79.88 82 SER A N 1
ATOM 655 C CA . SER A 1 82 ? 5.821 2.419 -11.290 1.00 79.88 82 SER A CA 1
ATOM 656 C C . SER A 1 82 ? 4.354 2.647 -11.669 1.00 79.88 82 SER A C 1
ATOM 658 O O . SER A 1 82 ? 3.603 3.202 -10.873 1.00 79.88 82 SER A O 1
ATOM 660 N N . LEU A 1 83 ? 3.902 2.149 -12.825 1.00 79.62 83 LEU A N 1
ATOM 661 C CA . LEU A 1 83 ? 2.505 2.232 -13.270 1.00 79.62 83 LEU A CA 1
ATOM 662 C C . LEU A 1 83 ? 1.551 1.496 -12.325 1.00 79.62 83 LEU A C 1
ATOM 664 O O . LEU A 1 83 ? 0.458 1.991 -12.056 1.00 79.62 83 LEU A O 1
ATOM 668 N N . ARG A 1 84 ? 1.970 0.349 -11.773 1.00 81.69 84 ARG A N 1
ATOM 669 C CA . ARG A 1 84 ? 1.223 -0.349 -10.716 1.00 81.69 84 ARG A CA 1
ATOM 670 C C . ARG A 1 84 ? 0.976 0.569 -9.524 1.00 81.69 84 ARG A C 1
ATOM 672 O O . ARG A 1 84 ? -0.151 0.670 -9.056 1.00 81.69 84 ARG A O 1
ATOM 679 N N . ASN A 1 85 ? 2.018 1.238 -9.041 1.00 78.56 85 ASN A N 1
ATOM 680 C CA . ASN A 1 85 ? 1.907 2.083 -7.856 1.00 78.56 85 ASN A CA 1
ATOM 681 C C . ASN A 1 85 ? 1.108 3.357 -8.136 1.00 78.56 85 ASN A C 1
ATOM 683 O O . ASN A 1 85 ? 0.347 3.790 -7.279 1.00 78.56 85 ASN A O 1
ATOM 687 N N . LEU A 1 86 ? 1.179 3.896 -9.357 1.00 78.38 86 LEU A N 1
ATOM 688 C CA . LEU A 1 86 ? 0.362 5.039 -9.769 1.00 78.38 86 LEU A CA 1
ATOM 689 C C . LEU A 1 86 ? -1.149 4.755 -9.748 1.00 78.38 86 LEU A C 1
ATOM 691 O O . LEU A 1 86 ? -1.924 5.695 -9.605 1.00 78.38 86 LEU A O 1
ATOM 695 N N . ARG A 1 87 ? -1.600 3.493 -9.799 1.00 77.62 87 ARG A N 1
ATOM 696 C CA . ARG A 1 87 ? -3.027 3.163 -9.592 1.00 77.62 87 ARG A CA 1
ATOM 697 C C . ARG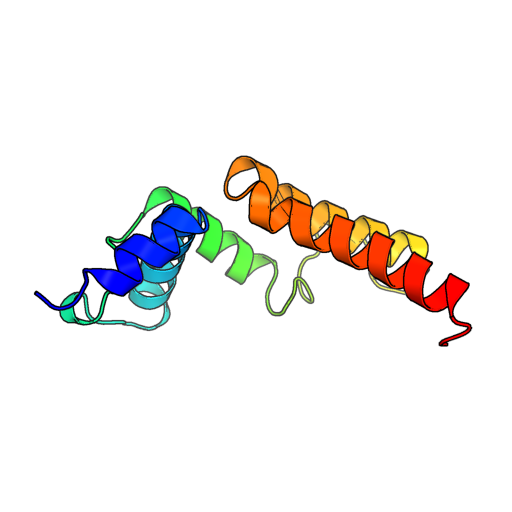 A 1 87 ? -3.518 3.551 -8.199 1.00 77.62 87 ARG A C 1
ATOM 699 O O . ARG A 1 87 ? -4.673 3.936 -8.040 1.00 77.62 87 ARG A O 1
ATOM 706 N N . PHE A 1 88 ? -2.625 3.525 -7.213 1.00 80.38 88 PHE A N 1
ATOM 707 C CA . PHE A 1 88 ? -2.910 4.005 -5.869 1.00 80.38 88 PHE A CA 1
ATOM 708 C C . PHE A 1 88 ? -2.825 5.526 -5.761 1.00 80.38 88 PHE A C 1
ATOM 710 O O . PHE A 1 88 ? -3.334 6.060 -4.789 1.00 80.38 88 PHE A O 1
ATOM 717 N N . ALA A 1 89 ? -2.273 6.252 -6.741 1.00 80.62 89 ALA A N 1
ATOM 718 C CA . ALA A 1 89 ? -2.048 7.695 -6.620 1.00 80.62 89 ALA A CA 1
ATOM 719 C C . ALA A 1 89 ? -3.341 8.502 -6.434 1.00 80.62 89 ALA A C 1
ATOM 721 O O . ALA A 1 89 ? -3.328 9.531 -5.765 1.00 80.62 89 ALA A O 1
ATOM 722 N N . LYS A 1 90 ? -4.473 8.021 -6.966 1.00 79.25 90 LYS A N 1
ATOM 723 C CA . LYS A 1 90 ? -5.787 8.642 -6.733 1.00 79.25 90 LYS A CA 1
ATOM 724 C C . LYS A 1 90 ? -6.216 8.572 -5.261 1.00 79.25 90 LYS A C 1
ATOM 726 O O . LYS A 1 90 ? -6.941 9.444 -4.789 1.00 79.25 90 LYS A O 1
ATOM 731 N N . TYR A 1 91 ? -5.796 7.528 -4.555 1.00 77.81 91 TYR A N 1
ATOM 732 C CA . TYR A 1 91 ? -6.242 7.213 -3.201 1.00 77.81 91 TYR A CA 1
ATOM 733 C C . TYR A 1 91 ? -5.193 7.569 -2.136 1.00 77.81 91 TYR A C 1
ATOM 735 O O . TYR A 1 91 ? -5.567 8.061 -1.071 1.00 77.81 91 TYR A O 1
ATOM 743 N N . TYR A 1 92 ? -3.911 7.386 -2.470 1.00 80.81 92 TYR A N 1
ATOM 744 C CA . TYR A 1 92 ? -2.708 7.488 -1.636 1.00 80.81 92 TYR A CA 1
ATOM 745 C C . TYR A 1 92 ? -1.555 8.133 -2.446 1.00 80.81 92 TYR A C 1
ATOM 747 O O . TYR A 1 92 ? -0.608 7.452 -2.857 1.00 80.81 92 TYR A O 1
ATOM 755 N N . PRO A 1 93 ? -1.655 9.430 -2.800 1.00 79.56 93 PRO A N 1
ATOM 756 C CA . PRO A 1 93 ? -0.716 10.086 -3.715 1.00 79.56 93 PRO A CA 1
ATOM 757 C C . PRO A 1 93 ? 0.710 10.160 -3.166 1.00 79.56 93 PRO A C 1
ATOM 759 O O . PRO A 1 93 ? 1.662 9.909 -3.904 1.00 79.56 93 PRO A O 1
ATOM 762 N N . THR A 1 94 ? 0.869 10.473 -1.879 1.00 80.50 94 THR A N 1
ATOM 763 C CA . THR A 1 94 ? 2.183 10.589 -1.232 1.00 80.50 94 THR A CA 1
ATOM 764 C C . THR A 1 94 ? 2.921 9.253 -1.278 1.00 80.50 94 THR A C 1
ATOM 766 O O . THR A 1 94 ? 4.085 9.178 -1.668 1.00 80.50 94 THR A O 1
ATOM 769 N N . GLU A 1 95 ? 2.218 8.175 -0.956 1.00 79.56 95 GLU A N 1
ATOM 770 C CA . GLU A 1 95 ? 2.725 6.813 -0.905 1.00 79.56 95 GLU A CA 1
ATOM 771 C C . GLU A 1 95 ? 3.061 6.314 -2.312 1.00 79.56 95 GLU A C 1
ATOM 773 O O . GLU A 1 95 ? 4.179 5.854 -2.561 1.00 79.56 95 GLU A O 1
ATOM 778 N N . ALA A 1 96 ? 2.127 6.481 -3.252 1.00 84.12 96 ALA A N 1
ATOM 779 C CA . ALA A 1 96 ? 2.279 6.052 -4.637 1.00 84.12 96 ALA A CA 1
ATOM 780 C C . ALA A 1 96 ? 3.457 6.729 -5.352 1.00 84.12 96 ALA A C 1
ATOM 782 O O . ALA A 1 96 ? 4.107 6.093 -6.182 1.00 84.12 96 ALA A O 1
ATOM 783 N N . LEU A 1 97 ? 3.738 8.000 -5.039 1.00 83.44 97 LEU A N 1
ATOM 784 C CA . LEU A 1 97 ? 4.820 8.775 -5.653 1.00 83.44 97 LEU A CA 1
ATOM 785 C C . LEU A 1 97 ? 6.162 8.613 -4.931 1.00 83.44 97 LEU A C 1
ATOM 787 O O . LEU A 1 97 ? 7.208 8.702 -5.575 1.00 83.44 97 LEU A O 1
ATOM 791 N N . SER A 1 98 ? 6.158 8.325 -3.627 1.00 83.94 98 SER A N 1
ATOM 792 C CA . SER A 1 98 ? 7.392 8.141 -2.852 1.00 83.94 98 SER A CA 1
ATOM 793 C C . SER A 1 98 ? 8.274 7.010 -3.398 1.00 83.94 98 SER A C 1
ATOM 795 O O . SER A 1 98 ? 9.493 7.156 -3.473 1.00 83.94 98 SER A O 1
ATOM 797 N N . GLU A 1 99 ? 7.675 5.907 -3.854 1.00 84.38 99 GLU A N 1
ATOM 798 C CA . GLU A 1 99 ? 8.399 4.739 -4.364 1.00 84.38 99 GLU A CA 1
ATOM 799 C C . GLU A 1 99 ? 9.135 4.985 -5.693 1.00 84.38 99 GLU A C 1
ATOM 801 O O . GLU A 1 99 ? 10.340 4.708 -5.748 1.00 84.38 99 GLU A O 1
ATOM 806 N N . PRO A 1 100 ? 8.498 5.513 -6.760 1.00 83.31 100 PRO A N 1
ATOM 807 C CA . PRO A 1 100 ? 9.204 5.798 -8.002 1.00 83.31 100 PRO A CA 1
ATOM 808 C C . PRO A 1 100 ? 10.271 6.880 -7.815 1.00 83.31 100 PRO A C 1
ATOM 810 O O . PRO A 1 100 ? 11.358 6.724 -8.372 1.00 83.31 100 PRO A O 1
ATOM 813 N N . LEU A 1 101 ? 10.004 7.908 -6.996 1.00 86.19 101 LEU A N 1
ATOM 814 C CA . LEU A 1 101 ? 10.966 8.967 -6.669 1.00 86.19 101 LEU A CA 1
ATOM 815 C C . LEU A 1 101 ? 12.177 8.424 -5.905 1.00 86.19 101 LEU A C 1
ATOM 817 O O . LEU A 1 101 ? 13.318 8.700 -6.270 1.00 86.19 101 LEU A O 1
ATOM 821 N N . PHE A 1 102 ? 11.953 7.609 -4.873 1.00 88.12 102 PHE A N 1
ATOM 822 C CA . PHE A 1 102 ? 13.046 6.995 -4.127 1.00 88.12 102 PHE A CA 1
ATOM 823 C C . PHE A 1 102 ? 13.853 6.046 -5.014 1.00 88.12 102 PHE A C 1
ATOM 825 O O . PHE A 1 102 ? 15.081 6.064 -4.981 1.00 88.12 102 PHE A O 1
ATOM 832 N N . ARG A 1 103 ? 13.192 5.236 -5.852 1.00 86.62 103 ARG A N 1
ATOM 833 C CA . ARG A 1 103 ? 13.877 4.285 -6.734 1.00 86.62 103 ARG A CA 1
ATOM 834 C C . ARG A 1 103 ? 14.726 4.990 -7.794 1.00 86.62 103 ARG A C 1
ATOM 836 O O . ARG A 1 103 ? 15.834 4.520 -8.051 1.00 86.62 103 ARG A O 1
ATOM 843 N N . THR A 1 104 ? 14.249 6.083 -8.403 1.00 86.50 104 THR A N 1
ATOM 844 C CA . THR A 1 104 ? 15.068 6.871 -9.345 1.00 86.50 104 THR A CA 1
ATOM 845 C C . THR A 1 104 ? 16.236 7.534 -8.637 1.00 86.50 104 THR A C 1
ATOM 847 O O . THR A 1 104 ? 17.373 7.376 -9.079 1.00 86.50 104 THR A O 1
ATOM 850 N N . TRP A 1 105 ? 15.975 8.218 -7.522 1.00 92.62 105 TRP A N 1
ATOM 851 C CA . TRP A 1 105 ? 17.001 8.869 -6.717 1.00 92.62 105 TRP A CA 1
ATOM 852 C C . TRP A 1 105 ? 18.087 7.881 -6.297 1.00 92.62 105 TRP A C 1
ATOM 854 O O . TRP A 1 105 ? 19.267 8.102 -6.556 1.00 92.62 105 TRP A O 1
ATOM 864 N N . PHE A 1 106 ? 17.695 6.751 -5.713 1.00 90.62 106 PHE A N 1
ATOM 865 C CA . PHE A 1 106 ? 18.628 5.745 -5.228 1.00 90.62 106 PHE A CA 1
ATOM 866 C C . PHE A 1 106 ? 19.426 5.109 -6.371 1.00 90.62 106 PHE A C 1
ATOM 868 O O . PHE A 1 106 ? 20.624 4.871 -6.231 1.00 90.62 106 PHE A O 1
ATOM 875 N N . ALA A 1 107 ? 18.807 4.888 -7.536 1.00 87.44 107 ALA A N 1
ATOM 876 C CA . ALA A 1 107 ? 19.522 4.412 -8.719 1.00 87.44 107 ALA A CA 1
ATOM 877 C C . ALA A 1 107 ? 20.584 5.416 -9.203 1.00 87.44 107 ALA A C 1
ATOM 879 O O . ALA A 1 107 ? 21.699 5.009 -9.537 1.00 87.44 107 ALA A O 1
ATOM 880 N N . LEU A 1 108 ? 20.268 6.715 -9.205 1.00 90.88 108 LEU A N 1
ATOM 881 C CA . LEU A 1 108 ? 21.227 7.775 -9.527 1.00 90.88 108 LEU A CA 1
ATOM 882 C C . LEU A 1 108 ? 22.341 7.855 -8.481 1.00 90.88 108 LEU A C 1
ATOM 884 O O . LEU A 1 108 ? 23.514 7.905 -8.842 1.00 90.88 108 LEU A O 1
ATOM 888 N N . TRP A 1 109 ? 21.991 7.784 -7.198 1.00 94.75 109 TRP A N 1
ATOM 889 C CA . TRP A 1 109 ? 22.943 7.800 -6.094 1.00 94.75 109 TRP A CA 1
ATOM 890 C C . TRP A 1 109 ? 23.950 6.647 -6.195 1.00 94.75 109 TRP A C 1
ATOM 892 O O . TRP A 1 109 ? 25.156 6.886 -6.134 1.00 94.75 109 TRP A O 1
ATOM 902 N N . LYS A 1 110 ? 23.481 5.420 -6.464 1.00 92.69 110 LYS A N 1
ATOM 903 C CA . LYS A 1 110 ? 24.352 4.260 -6.706 1.00 92.69 110 LYS A CA 1
ATOM 904 C C . LYS A 1 110 ? 25.290 4.471 -7.894 1.00 92.69 110 LYS A C 1
ATOM 906 O O . LYS A 1 110 ? 26.464 4.125 -7.808 1.00 92.69 110 LYS A O 1
ATOM 911 N N . LYS A 1 111 ? 24.792 5.073 -8.982 1.00 90.31 111 LYS A N 1
ATOM 912 C CA . LYS A 1 111 ? 25.596 5.384 -10.173 1.00 90.31 111 LYS A CA 1
ATOM 913 C C . LYS A 1 111 ? 26.702 6.397 -9.865 1.00 90.31 111 LYS A C 1
ATOM 915 O O . LYS A 1 111 ? 27.817 6.213 -10.336 1.00 90.31 111 LYS A O 1
ATOM 920 N N . ILE A 1 112 ? 26.403 7.424 -9.070 1.00 94.19 112 ILE A N 1
ATOM 921 C CA . ILE A 1 112 ? 27.373 8.447 -8.648 1.00 94.19 112 ILE A CA 1
ATOM 922 C C . ILE A 1 112 ? 28.464 7.837 -7.754 1.00 94.19 112 ILE A C 1
ATOM 924 O O . ILE A 1 112 ? 29.629 8.187 -7.897 1.00 94.19 112 ILE A O 1
ATOM 928 N N . HIS A 1 113 ? 28.106 6.892 -6.880 1.00 93.62 113 HIS A N 1
ATOM 929 C CA . HIS A 1 113 ? 29.034 6.283 -5.917 1.00 93.62 113 HIS A CA 1
ATOM 930 C C . HIS A 1 113 ? 29.690 4.984 -6.418 1.00 93.62 113 HIS A C 1
ATOM 932 O O . HIS A 1 113 ? 30.382 4.315 -5.657 1.00 93.62 113 HIS A O 1
ATOM 938 N N . GLY A 1 114 ? 29.465 4.594 -7.678 1.00 89.06 114 GLY A N 1
ATOM 939 C CA . GLY A 1 114 ? 30.039 3.371 -8.252 1.00 89.06 114 GLY A CA 1
ATOM 940 C C . GLY A 1 114 ? 29.545 2.067 -7.607 1.00 89.06 114 GLY A C 1
ATOM 941 O O . GLY A 1 114 ? 30.184 1.028 -7.760 1.00 89.06 114 GLY A O 1
ATOM 942 N N . ILE A 1 115 ? 28.413 2.098 -6.898 1.00 81.88 115 ILE A N 1
ATOM 943 C CA . ILE A 1 115 ? 27.845 0.935 -6.206 1.00 81.88 115 ILE A CA 1
ATOM 944 C C . ILE A 1 115 ? 27.015 0.135 -7.214 1.00 81.88 115 ILE A C 1
ATOM 946 O O . ILE A 1 115 ? 26.026 0.640 -7.754 1.00 81.88 115 ILE A O 1
ATOM 950 N N . ARG A 1 116 ? 27.414 -1.113 -7.479 1.00 67.75 116 ARG A N 1
ATOM 951 C CA . ARG A 1 116 ? 26.706 -2.016 -8.399 1.00 67.75 116 ARG A CA 1
ATOM 952 C C . ARG A 1 116 ? 25.522 -2.681 -7.695 1.00 67.75 116 ARG A C 1
ATOM 954 O O . ARG A 1 116 ? 25.771 -3.446 -6.747 1.00 67.75 116 ARG A O 1
#

Radius of gyration: 17.26 Å; chains: 1; bounding box: 45×27×47 Å